Protein AF-A0A9C7Q9M3-F1 (afdb_monomer)

Solvent-accessible surface area (backbone atoms only — not comparable to full-atom values): 3500 Å² total; per-residue (Å²): 115,71,65,61,54,53,52,50,52,52,51,53,52,52,53,52,51,53,45,53,53,42,27,75,75,68,76,42,66,92,68,67,83,62,94,82,51,78,88,78,58,84,66,74,82,68,64,74,77,71,76,80,117

Mean predicted aligned error: 13.54 Å

Secondary structure (DSSP, 8-state):
-HHHHHHHHHHHHHHHHHHHHHHHHHSS-SSPPPTTSTTT-SSTTSSSSSS--

Foldseek 3Di:
DVVVVVVVVVVVVVVVVVQVVCCVVPVDGPPPDDPPCVPPPPPPPPPPVPPPD

pLDDT: mean 73.42, std 18.47, range [41.62, 96.19]

Structure (mmCIF, N/CA/C/O backbone):
data_AF-A0A9C7Q9M3-F1
#
_entry.id   AF-A0A9C7Q9M3-F1
#
loop_
_atom_site.group_PDB
_atom_site.id
_atom_site.type_symbol
_atom_site.label_atom_id
_atom_site.label_alt_id
_atom_site.label_comp_id
_atom_site.label_asym_id
_atom_site.label_entity_id
_atom_site.label_seq_id
_atom_site.pdbx_PDB_ins_code
_atom_site.Cartn_x
_atom_site.Cartn_y
_atom_site.Cartn_z
_atom_site.occupancy
_atom_site.B_iso_or_equiv
_atom_site.auth_seq_id
_atom_site.auth_comp_id
_atom_site.auth_asym_id
_atom_site.auth_atom_id
_atom_site.pdbx_PDB_model_num
ATOM 1 N N . MET A 1 1 ? -18.625 3.800 17.828 1.00 55.34 1 MET A N 1
ATOM 2 C CA . MET A 1 1 ? -17.257 3.283 17.559 1.00 55.34 1 MET A CA 1
ATOM 3 C C . MET A 1 1 ? -17.160 2.309 16.380 1.00 55.34 1 MET A C 1
ATOM 5 O O . MET A 1 1 ? -16.129 2.318 15.721 1.00 55.34 1 MET A O 1
ATOM 9 N N . ALA A 1 2 ? -18.174 1.483 16.082 1.00 61.88 2 ALA A N 1
ATOM 10 C CA . ALA A 1 2 ? -18.098 0.508 14.981 1.00 61.88 2 ALA A CA 1
ATOM 11 C C . ALA A 1 2 ? -17.950 1.139 13.577 1.00 61.88 2 ALA A C 1
ATOM 13 O O . ALA A 1 2 ? -17.263 0.577 12.730 1.00 61.88 2 ALA A O 1
ATOM 14 N N . SER A 1 3 ? -18.535 2.321 13.342 1.00 66.94 3 SER A N 1
ATOM 15 C CA . SER A 1 3 ? -18.441 3.040 12.061 1.00 66.94 3 SER A CA 1
ATOM 16 C C . SER A 1 3 ? -17.020 3.511 11.751 1.00 66.94 3 SER A C 1
ATOM 18 O O . SER A 1 3 ? -16.527 3.260 10.662 1.00 66.94 3 SER A O 1
ATOM 20 N N . VAL A 1 4 ? -16.328 4.105 12.729 1.00 81.19 4 VAL A N 1
ATOM 21 C CA . VAL A 1 4 ? -14.954 4.611 12.566 1.00 81.19 4 VAL A CA 1
ATOM 22 C C . VAL A 1 4 ? -13.989 3.485 12.204 1.00 81.19 4 VAL A C 1
ATOM 24 O O . VAL A 1 4 ? -13.194 3.635 11.282 1.00 81.19 4 VAL A O 1
ATOM 27 N N . LYS A 1 5 ? -14.098 2.329 12.875 1.00 82.12 5 LYS A N 1
ATOM 28 C CA . LYS A 1 5 ? -13.275 1.153 12.558 1.00 82.12 5 LYS A CA 1
ATOM 29 C C . LYS A 1 5 ? -13.513 0.683 11.125 1.00 82.12 5 LYS A C 1
ATOM 31 O O . LYS A 1 5 ? -12.556 0.444 10.405 1.00 82.12 5 LYS A O 1
ATOM 36 N N . ARG A 1 6 ? -14.777 0.617 10.696 1.00 88.19 6 ARG A N 1
ATOM 37 C CA . ARG A 1 6 ? -15.151 0.164 9.351 1.00 88.19 6 ARG A CA 1
ATOM 38 C C . ARG A 1 6 ? -14.658 1.122 8.264 1.00 88.19 6 ARG A C 1
ATOM 40 O O . ARG A 1 6 ? -14.125 0.664 7.260 1.00 88.19 6 ARG A O 1
ATOM 47 N N . THR A 1 7 ? -14.773 2.430 8.492 1.00 91.50 7 THR A N 1
ATOM 48 C CA . THR A 1 7 ? -14.234 3.458 7.591 1.00 91.50 7 THR A CA 1
ATOM 49 C C . THR A 1 7 ? -12.712 3.386 7.508 1.00 91.50 7 THR A C 1
ATOM 51 O O . THR A 1 7 ? -12.163 3.447 6.412 1.00 91.50 7 THR A O 1
ATOM 54 N N . LEU A 1 8 ? -12.027 3.194 8.639 1.00 92.69 8 LEU A N 1
ATOM 55 C CA . LEU A 1 8 ? -10.571 3.063 8.667 1.00 92.69 8 LEU A CA 1
ATOM 56 C C . LEU A 1 8 ? -10.102 1.811 7.915 1.00 92.69 8 LEU A C 1
ATOM 58 O O . LEU A 1 8 ? -9.172 1.892 7.120 1.00 92.69 8 LEU A O 1
ATOM 62 N N . THR A 1 9 ? -10.774 0.671 8.101 1.00 93.56 9 THR A N 1
ATOM 63 C CA . THR A 1 9 ? -10.469 -0.557 7.351 1.00 93.56 9 THR A CA 1
ATOM 64 C C . THR A 1 9 ? -10.635 -0.355 5.846 1.00 93.56 9 THR A C 1
ATOM 66 O O . THR A 1 9 ? -9.802 -0.822 5.075 1.00 93.56 9 THR A O 1
ATOM 69 N N . LEU A 1 10 ? -11.675 0.368 5.423 1.00 94.88 10 LEU A N 1
ATOM 70 C CA . LEU A 1 10 ? -11.920 0.660 4.009 1.00 94.88 10 LEU A CA 1
ATOM 71 C C . LEU A 1 10 ? -10.819 1.561 3.429 1.00 94.88 10 LEU A C 1
ATOM 73 O O . LEU A 1 10 ? -10.306 1.281 2.350 1.00 94.88 10 LEU A O 1
ATOM 77 N N . LEU A 1 11 ? -10.397 2.587 4.175 1.00 95.00 11 LEU A N 1
ATOM 78 C CA . LEU A 1 11 ? -9.281 3.450 3.780 1.00 95.00 11 LEU A CA 1
ATOM 79 C C . LEU A 1 11 ? -7.973 2.666 3.631 1.00 95.00 11 LEU A C 1
ATOM 81 O O . LEU A 1 11 ? -7.295 2.809 2.618 1.00 95.00 11 LEU A O 1
ATOM 85 N N . VAL A 1 12 ? -7.643 1.802 4.592 1.00 95.56 12 VAL A N 1
ATOM 86 C CA . VAL A 1 12 ? -6.432 0.967 4.524 1.00 95.56 12 VAL A CA 1
ATOM 87 C C . VAL A 1 12 ? -6.482 0.018 3.325 1.00 95.56 12 VAL A C 1
ATOM 89 O O . VAL A 1 12 ? -5.493 -0.107 2.605 1.00 95.56 12 VAL A O 1
ATOM 92 N N . ALA A 1 13 ? -7.633 -0.607 3.065 1.00 95.44 13 ALA A N 1
ATOM 93 C CA . ALA A 1 13 ? -7.805 -1.474 1.902 1.00 95.44 13 ALA A CA 1
ATOM 94 C C . ALA A 1 13 ? -7.608 -0.707 0.584 1.00 95.44 13 ALA A C 1
ATOM 96 O O . ALA A 1 13 ? -6.916 -1.191 -0.310 1.00 95.44 13 ALA A O 1
ATOM 97 N N . LEU A 1 14 ? -8.160 0.506 0.479 1.00 96.19 14 LEU A N 1
ATOM 98 C CA . LEU A 1 14 ? -8.005 1.355 -0.703 1.00 96.19 14 LEU A CA 1
ATOM 99 C C . LEU A 1 14 ? -6.535 1.730 -0.946 1.00 96.19 14 LEU A C 1
ATOM 101 O O . LEU A 1 14 ? -6.059 1.644 -2.077 1.00 96.19 14 LEU A O 1
ATOM 105 N N . VAL A 1 15 ? -5.808 2.095 0.114 1.00 94.19 15 VAL A N 1
ATOM 106 C CA . VAL A 1 15 ? -4.370 2.395 0.039 1.00 94.19 15 VAL A CA 1
ATOM 107 C C . VAL A 1 15 ? -3.584 1.168 -0.426 1.00 94.19 15 VAL A C 1
ATOM 109 O O . VAL A 1 15 ? -2.769 1.279 -1.338 1.00 94.19 15 VAL A O 1
ATOM 112 N N . GLY A 1 16 ? -3.867 -0.011 0.133 1.00 94.50 16 GLY A N 1
ATOM 113 C CA . GLY A 1 16 ? -3.211 -1.254 -0.276 1.00 94.50 16 GLY A CA 1
ATOM 114 C C . GLY A 1 16 ? -3.419 -1.580 -1.759 1.00 94.50 16 GLY A C 1
ATOM 115 O O . GLY A 1 16 ? -2.463 -1.921 -2.454 1.00 94.50 16 GLY A O 1
ATOM 116 N N . VAL A 1 17 ? -4.641 -1.408 -2.274 1.00 95.81 17 VAL A N 1
ATOM 117 C CA . VAL A 1 17 ? -4.938 -1.612 -3.704 1.00 95.81 17 VAL A CA 1
ATOM 118 C C . VAL A 1 17 ? -4.174 -0.617 -4.577 1.00 95.81 17 VAL A C 1
ATOM 120 O O . VAL A 1 17 ? -3.597 -1.015 -5.586 1.00 95.81 17 VAL A O 1
ATOM 123 N N . ALA A 1 18 ? -4.117 0.657 -4.186 1.00 93.62 18 ALA A N 1
ATOM 124 C CA . ALA A 1 18 ? -3.363 1.666 -4.927 1.00 93.62 18 ALA A CA 1
ATOM 125 C C . ALA A 1 18 ? -1.867 1.317 -5.015 1.00 93.62 18 ALA A C 1
ATOM 127 O O . ALA A 1 18 ? -1.265 1.440 -6.080 1.00 93.62 18 ALA A O 1
ATOM 128 N N . PHE A 1 19 ? -1.287 0.822 -3.920 1.00 92.62 19 PHE A N 1
ATOM 129 C CA . PHE A 1 19 ? 0.105 0.374 -3.879 1.00 92.62 19 PHE A CA 1
ATOM 130 C C . PHE A 1 19 ? 0.343 -0.840 -4.778 1.00 92.62 19 PHE A C 1
ATOM 132 O O . PHE A 1 19 ? 1.314 -0.851 -5.530 1.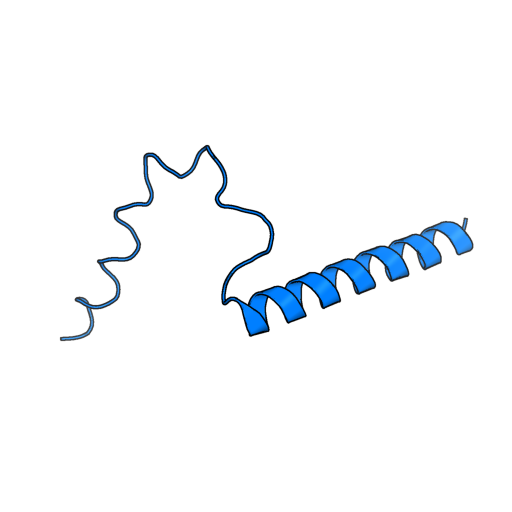00 92.62 19 PHE A O 1
ATOM 139 N N . ALA A 1 20 ? -0.554 -1.829 -4.749 1.00 90.69 20 AL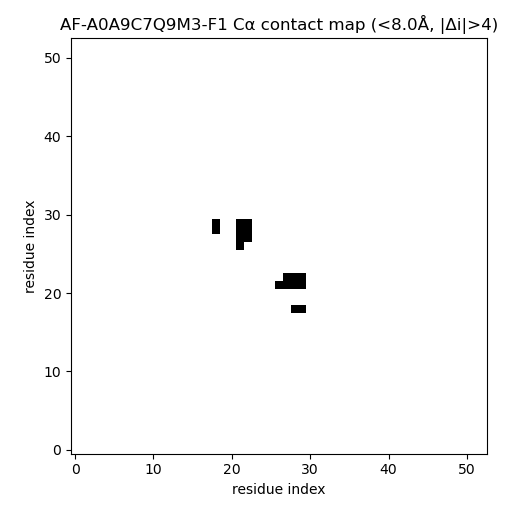A A N 1
ATOM 140 C CA . ALA A 1 20 ? -0.452 -3.010 -5.602 1.00 90.69 20 ALA A CA 1
ATOM 141 C C . ALA A 1 20 ? -0.519 -2.650 -7.096 1.00 90.69 20 ALA A C 1
ATOM 143 O O . ALA A 1 20 ? 0.286 -3.142 -7.883 1.00 90.69 20 ALA A O 1
ATOM 144 N N . VAL A 1 21 ? -1.440 -1.759 -7.483 1.00 94.62 21 VAL A N 1
ATOM 145 C CA . VAL A 1 21 ? -1.552 -1.274 -8.869 1.00 94.62 21 VAL A CA 1
ATOM 146 C C . VAL A 1 21 ? -0.302 -0.502 -9.280 1.00 94.62 21 VAL A C 1
ATOM 148 O O . VAL A 1 21 ? 0.223 -0.731 -10.366 1.00 94.62 21 VAL A O 1
ATOM 151 N N . HIS A 1 22 ? 0.204 0.387 -8.424 1.00 91.69 22 HIS A N 1
ATOM 152 C CA . HIS A 1 22 ? 1.420 1.139 -8.720 1.00 91.69 22 HIS A CA 1
ATOM 153 C C . HIS A 1 22 ? 2.628 0.210 -8.895 1.00 91.69 22 HIS A C 1
ATOM 155 O O . HIS A 1 22 ? 3.335 0.313 -9.892 1.00 91.69 22 HIS A O 1
ATOM 161 N N . TYR A 1 23 ? 2.805 -0.755 -7.993 1.00 86.88 23 TYR A N 1
ATOM 162 C CA . TYR A 1 23 ? 3.871 -1.746 -8.100 1.00 86.88 23 TYR A CA 1
ATOM 163 C C . TYR A 1 23 ? 3.759 -2.581 -9.381 1.00 86.88 23 TYR A C 1
ATOM 165 O O . TYR A 1 23 ? 4.752 -2.778 -10.072 1.00 86.88 23 TYR A O 1
ATOM 173 N N . ALA A 1 24 ? 2.551 -3.009 -9.757 1.00 91.19 24 ALA A N 1
ATOM 174 C CA . ALA A 1 24 ? 2.340 -3.765 -10.990 1.00 91.19 24 ALA A CA 1
ATOM 175 C C . ALA A 1 24 ? 2.663 -2.958 -12.263 1.00 91.19 24 ALA A C 1
ATOM 177 O O . ALA A 1 24 ? 3.086 -3.539 -13.258 1.00 91.19 24 ALA A O 1
ATOM 178 N N . LEU A 1 25 ? 2.457 -1.636 -12.245 1.00 91.75 25 LEU A N 1
ATOM 179 C CA . LEU A 1 25 ? 2.713 -0.761 -13.394 1.00 91.75 25 LEU A CA 1
ATOM 180 C C . LEU A 1 25 ? 4.162 -0.262 -13.470 1.00 91.75 25 LEU A C 1
ATOM 182 O O . LEU A 1 25 ? 4.691 -0.117 -14.569 1.00 91.75 25 LEU A O 1
ATOM 186 N N . PHE A 1 26 ? 4.786 0.029 -12.328 1.00 88.12 26 PHE A N 1
ATOM 187 C CA . PHE A 1 26 ? 6.076 0.726 -12.250 1.00 88.12 26 PHE A CA 1
ATOM 188 C C . PHE A 1 26 ? 7.200 -0.119 -11.638 1.00 88.12 26 PHE A C 1
ATOM 190 O O . PHE A 1 26 ? 8.334 0.348 -11.570 1.00 88.12 26 PHE A O 1
ATOM 197 N N . GLY A 1 27 ? 6.907 -1.327 -11.146 1.00 82.31 27 GLY A N 1
ATOM 198 C CA . GLY A 1 27 ? 7.885 -2.216 -10.506 1.00 82.31 27 GLY A CA 1
ATOM 199 C C . GLY A 1 27 ? 8.453 -1.699 -9.179 1.00 82.31 27 GLY A C 1
ATOM 200 O O . GLY A 1 27 ? 9.355 -2.311 -8.619 1.00 82.31 27 GLY A O 1
ATOM 201 N N . SER A 1 28 ? 7.949 -0.578 -8.660 1.00 81.12 28 SER A N 1
ATOM 202 C CA . SER A 1 28 ? 8.432 0.069 -7.438 1.00 81.12 28 SER A CA 1
ATOM 203 C C . SER A 1 28 ? 7.266 0.532 -6.569 1.00 81.12 28 SER A C 1
ATOM 205 O O . SER A 1 28 ? 6.118 0.575 -7.014 1.00 81.12 28 SER A O 1
ATOM 207 N N . LEU A 1 29 ? 7.532 0.807 -5.292 1.00 82.00 29 LEU A N 1
ATOM 208 C CA . LEU A 1 29 ? 6.533 1.379 -4.391 1.00 82.00 29 LEU A CA 1
ATOM 209 C C . LEU A 1 29 ? 6.433 2.897 -4.628 1.00 82.00 29 LEU A C 1
ATOM 211 O O . LEU A 1 29 ? 7.454 3.537 -4.865 1.00 82.00 29 LEU A O 1
ATOM 215 N N . PRO A 1 30 ? 5.241 3.509 -4.476 1.00 78.75 30 PRO A N 1
ATOM 216 C CA . PRO A 1 30 ? 5.053 4.956 -4.667 1.00 78.75 30 PRO A CA 1
ATOM 217 C C . PRO A 1 30 ? 5.703 5.803 -3.558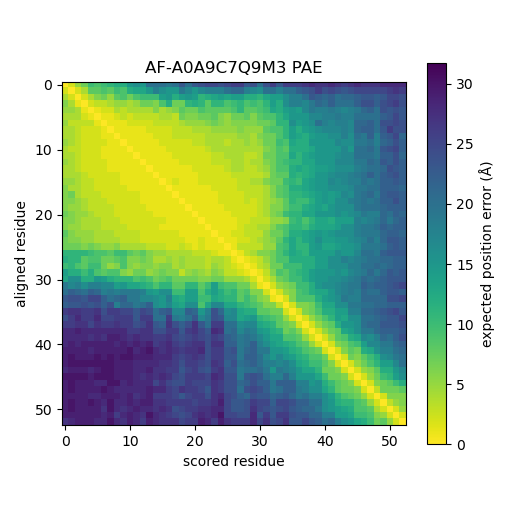 1.00 78.75 30 PRO A C 1
ATOM 219 O O . PRO A 1 30 ? 5.614 7.029 -3.553 1.00 78.75 30 PRO A O 1
ATOM 222 N N . LEU A 1 31 ? 6.322 5.140 -2.584 1.00 79.06 31 LEU A N 1
ATOM 223 C CA . LEU A 1 31 ? 7.137 5.736 -1.546 1.00 79.06 31 LEU A CA 1
ATOM 224 C C . LEU A 1 31 ? 8.546 5.824 -2.132 1.00 79.06 31 LEU A C 1
ATOM 226 O O . LEU A 1 31 ? 9.219 4.803 -2.237 1.00 79.06 31 LEU A O 1
ATOM 230 N N . GLY A 1 32 ? 8.946 7.012 -2.595 1.00 65.12 32 GLY A N 1
ATOM 231 C CA . GLY A 1 32 ? 10.277 7.236 -3.169 1.00 65.12 32 GLY A CA 1
ATOM 232 C C . GLY A 1 32 ? 11.405 6.707 -2.274 1.00 65.12 32 GLY A C 1
ATOM 233 O O . GLY A 1 32 ? 11.194 6.456 -1.085 1.00 65.12 32 GLY A O 1
ATOM 234 N N . LYS A 1 33 ? 12.602 6.527 -2.849 1.00 65.88 33 LYS A N 1
ATOM 235 C CA . LYS A 1 33 ? 13.758 5.976 -2.126 1.00 65.88 33 LYS A CA 1
ATOM 236 C C . LYS A 1 33 ? 13.940 6.697 -0.778 1.00 65.88 33 LYS A C 1
ATOM 238 O O . LYS A 1 33 ? 13.919 7.933 -0.755 1.00 65.88 33 LYS A O 1
AT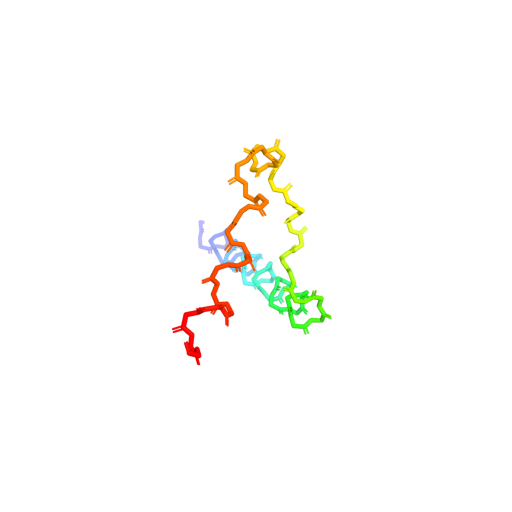OM 243 N N . PRO A 1 34 ? 14.055 5.965 0.346 1.0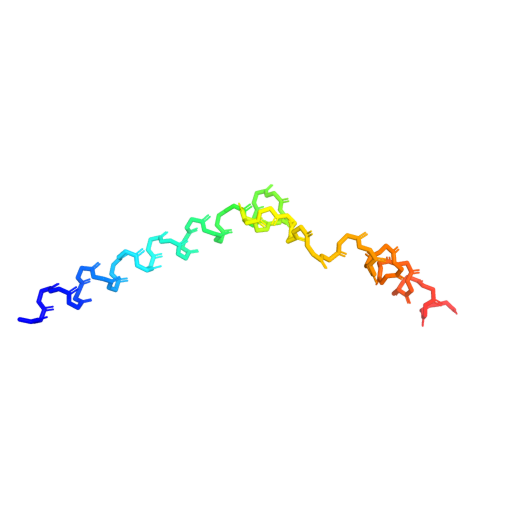0 70.62 34 PRO A N 1
ATOM 244 C CA . PRO A 1 34 ? 14.298 6.585 1.638 1.00 70.62 34 PRO A CA 1
ATOM 245 C C . PRO A 1 34 ? 15.608 7.368 1.568 1.00 70.62 34 PRO A C 1
ATOM 247 O O . PRO A 1 34 ? 16.650 6.774 1.319 1.00 70.62 34 PRO A O 1
ATOM 250 N N . GLN A 1 35 ? 15.565 8.675 1.841 1.00 63.88 35 GLN A N 1
ATOM 251 C CA . GLN A 1 35 ? 16.724 9.584 1.745 1.00 63.88 35 GLN A CA 1
ATOM 252 C C . GLN A 1 35 ? 17.847 9.308 2.769 1.00 63.88 35 GLN A C 1
ATOM 254 O O . GLN A 1 35 ? 18.688 10.161 3.018 1.00 63.88 35 GLN A O 1
ATOM 259 N N . MET A 1 36 ? 17.836 8.140 3.415 1.00 55.88 36 MET A N 1
ATOM 260 C CA . MET A 1 36 ? 18.868 7.671 4.345 1.00 55.88 36 MET A CA 1
ATOM 261 C C . MET A 1 36 ? 19.477 6.321 3.937 1.00 55.88 36 MET A C 1
ATOM 263 O O . MET A 1 36 ? 20.277 5.783 4.689 1.00 55.88 36 MET A O 1
ATOM 267 N N . LEU A 1 37 ? 19.097 5.760 2.783 1.00 55.47 37 LEU A N 1
ATOM 268 C CA . LEU A 1 37 ? 19.688 4.530 2.230 1.00 55.47 37 LEU A CA 1
ATOM 269 C C . LEU A 1 37 ? 20.623 4.799 1.037 1.00 55.47 37 LEU A C 1
ATOM 271 O O . LEU A 1 37 ? 21.168 3.853 0.481 1.00 55.47 37 LEU A O 1
ATOM 275 N N . ASP A 1 38 ? 20.816 6.066 0.656 1.00 55.19 38 ASP A N 1
ATOM 276 C CA . ASP A 1 38 ? 21.607 6.441 -0.523 1.00 55.19 38 ASP A CA 1
ATOM 277 C C . ASP A 1 38 ? 23.134 6.335 -0.309 1.00 55.19 38 ASP A C 1
ATOM 279 O O . ASP A 1 38 ? 23.860 6.335 -1.294 1.00 55.19 38 ASP A O 1
ATOM 283 N N . ASP A 1 39 ? 23.630 6.179 0.929 1.00 56.47 39 ASP A N 1
ATOM 284 C CA . ASP A 1 39 ? 25.080 6.063 1.188 1.00 56.47 39 ASP A CA 1
ATOM 285 C C . ASP A 1 39 ? 25.598 4.606 1.274 1.00 56.47 39 ASP A C 1
ATOM 287 O O . ASP A 1 39 ? 26.797 4.396 1.120 1.00 56.47 39 ASP A O 1
ATOM 291 N N . ASP A 1 40 ? 24.733 3.594 1.461 1.00 55.88 40 ASP A N 1
ATOM 292 C CA . ASP A 1 40 ? 25.166 2.202 1.740 1.00 55.88 40 ASP A CA 1
ATOM 293 C C . ASP A 1 40 ? 24.550 1.121 0.815 1.00 55.88 40 ASP A C 1
ATOM 295 O O . ASP A 1 40 ? 24.819 -0.068 0.994 1.00 55.88 40 ASP A O 1
ATOM 299 N N . VAL A 1 41 ? 23.701 1.469 -0.166 1.00 53.81 41 VAL A N 1
ATOM 300 C CA . VAL A 1 41 ? 22.983 0.473 -1.010 1.00 53.81 41 VAL A CA 1
AT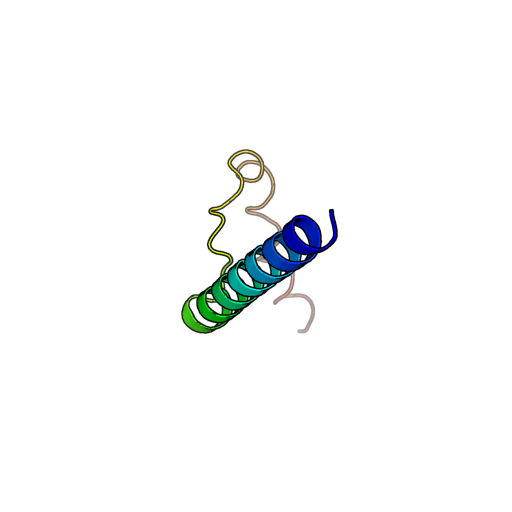OM 301 C C . VAL A 1 41 ? 23.176 0.699 -2.515 1.00 53.81 41 VAL A C 1
ATOM 303 O O . VAL A 1 41 ? 22.315 0.360 -3.320 1.00 53.81 41 VAL A O 1
ATOM 306 N N . GLU A 1 42 ? 24.323 1.233 -2.932 1.00 51.50 42 GLU A N 1
ATOM 307 C CA . GLU A 1 42 ? 24.782 1.066 -4.324 1.00 51.50 42 GLU A CA 1
ATOM 308 C C . GLU A 1 42 ? 25.491 -0.289 -4.547 1.00 51.50 42 GLU A C 1
ATOM 310 O O . GLU A 1 42 ? 25.713 -0.682 -5.688 1.00 51.50 42 GLU A O 1
ATOM 315 N N . GLU A 1 43 ? 25.790 -1.055 -3.487 1.00 49.66 43 GLU A N 1
ATOM 316 C 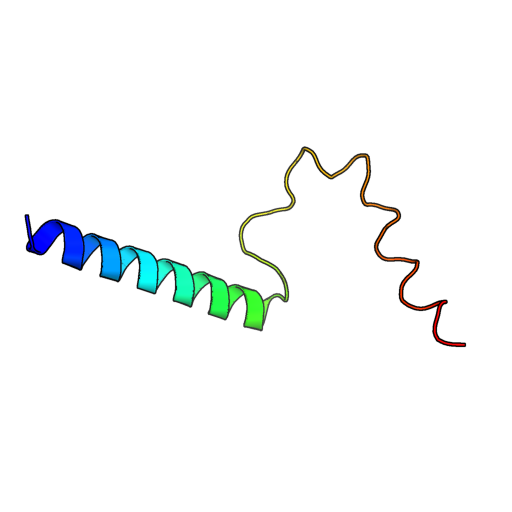CA . GLU A 1 43 ? 26.576 -2.300 -3.584 1.00 49.66 43 GLU A CA 1
ATOM 317 C C . GLU A 1 43 ? 25.725 -3.592 -3.592 1.00 49.66 43 GLU A C 1
ATOM 319 O O . GLU A 1 43 ? 26.191 -4.643 -4.021 1.00 49.66 43 GLU A O 1
ATOM 324 N N . ALA A 1 44 ? 24.450 -3.544 -3.182 1.00 50.91 44 ALA A N 1
ATOM 325 C CA . ALA A 1 44 ? 23.642 -4.757 -2.975 1.00 50.91 44 ALA A CA 1
ATOM 326 C C . ALA A 1 44 ? 22.850 -5.260 -4.204 1.00 50.91 44 ALA A C 1
ATOM 328 O O . ALA A 1 44 ? 22.263 -6.339 -4.134 1.00 50.91 44 ALA A O 1
ATOM 329 N N . GLU A 1 45 ? 22.824 -4.528 -5.325 1.00 49.50 45 GLU A N 1
ATOM 330 C CA . GLU A 1 45 ? 22.158 -4.978 -6.568 1.00 49.50 45 GLU A CA 1
ATOM 331 C C . GLU A 1 45 ? 23.115 -5.583 -7.616 1.00 49.50 45 GLU A C 1
ATOM 333 O O . GLU A 1 45 ? 22.655 -6.000 -8.675 1.00 49.50 45 GLU A O 1
ATOM 338 N N . LEU A 1 46 ? 24.420 -5.708 -7.335 1.00 49.06 46 LEU A N 1
ATOM 339 C CA . LEU A 1 46 ? 25.399 -6.264 -8.290 1.00 49.06 46 LEU A CA 1
ATOM 340 C C . LEU A 1 46 ? 25.920 -7.673 -7.954 1.00 49.06 46 LEU A C 1
ATOM 342 O O . LEU A 1 46 ? 26.629 -8.252 -8.771 1.00 49.06 46 LEU A O 1
ATOM 346 N N . ASP A 1 47 ? 25.547 -8.258 -6.809 1.00 47.41 47 ASP A N 1
ATOM 347 C CA . ASP A 1 47 ? 26.113 -9.545 -6.353 1.00 47.41 47 ASP A CA 1
ATOM 348 C C . ASP A 1 47 ? 25.141 -10.741 -6.435 1.00 47.41 47 ASP A C 1
ATOM 350 O O . ASP A 1 47 ? 25.474 -11.855 -6.036 1.00 47.41 47 ASP A O 1
ATOM 354 N N . PHE A 1 48 ? 23.932 -10.553 -6.986 1.00 49.88 48 PHE A N 1
ATOM 355 C CA . PHE A 1 48 ? 22.993 -11.666 -7.209 1.00 49.88 48 PHE A CA 1
ATOM 356 C C . PHE A 1 48 ? 23.134 -12.319 -8.597 1.00 49.88 48 PHE A C 1
ATOM 358 O O . PHE A 1 48 ? 22.744 -13.472 -8.763 1.00 49.88 48 PHE A O 1
ATOM 365 N N . GLU A 1 49 ? 23.717 -11.629 -9.585 1.00 49.38 49 GLU A N 1
ATOM 366 C CA . GLU A 1 49 ? 23.881 -12.164 -10.950 1.00 49.38 49 GLU A CA 1
ATOM 367 C C . GLU A 1 49 ? 25.187 -12.970 -11.129 1.00 49.38 49 GLU A C 1
ATOM 369 O O . GLU A 1 49 ? 25.267 -13.821 -12.009 1.00 49.38 49 GLU A O 1
ATOM 374 N N . THR A 1 50 ? 26.172 -12.810 -10.235 1.00 50.78 50 THR A N 1
ATOM 375 C CA . THR A 1 50 ? 27.498 -13.469 -10.319 1.00 50.78 50 THR A CA 1
ATOM 376 C C . THR A 1 50 ? 27.658 -14.706 -9.422 1.00 50.78 50 THR A C 1
ATOM 378 O O . THR A 1 50 ? 28.761 -15.226 -9.280 1.00 50.78 50 THR A O 1
ATOM 381 N N . ALA A 1 51 ? 26.582 -15.186 -8.786 1.00 52.62 51 ALA A N 1
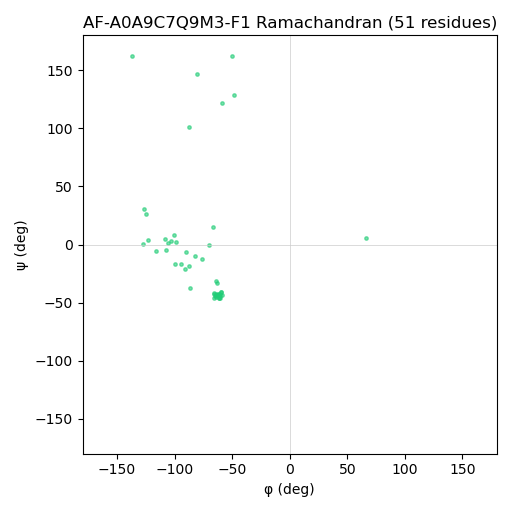ATOM 382 C CA . ALA A 1 51 ? 26.605 -16.376 -7.921 1.00 52.62 51 ALA A CA 1
ATOM 383 C C . ALA A 1 51 ? 26.014 -17.641 -8.582 1.00 52.62 51 ALA A C 1
ATOM 385 O O . ALA A 1 51 ? 25.924 -18.689 -7.936 1.00 52.62 51 ALA A O 1
ATOM 386 N N . THR A 1 52 ? 25.600 -17.560 -9.853 1.00 51.28 52 THR A N 1
ATOM 387 C CA . THR A 1 52 ? 25.023 -18.683 -10.620 1.00 51.28 52 THR A CA 1
ATOM 388 C C . THR A 1 52 ? 25.738 -18.979 -11.945 1.00 51.28 52 THR A C 1
ATOM 390 O O . THR A 1 52 ? 25.117 -19.549 -12.843 1.00 51.28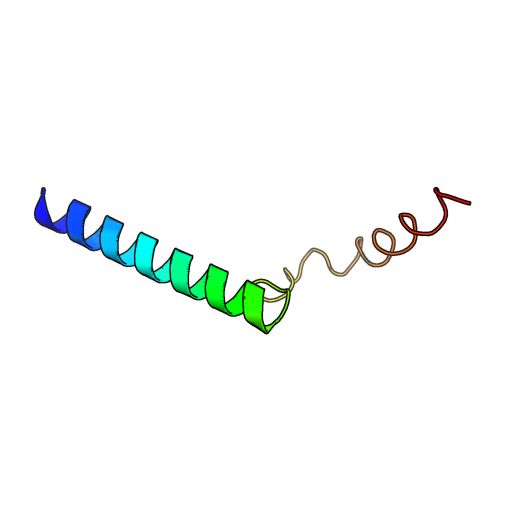 52 THR A O 1
ATOM 393 N N . GLU A 1 53 ? 27.028 -18.649 -12.064 1.00 41.62 53 GLU A N 1
ATOM 394 C CA . GLU A 1 53 ? 27.930 -19.205 -13.094 1.00 41.62 53 GLU A CA 1
ATOM 395 C C . GLU A 1 53 ? 29.147 -19.898 -12.471 1.00 41.62 53 GLU A C 1
ATOM 397 O O . GLU A 1 53 ? 29.722 -19.351 -11.502 1.00 41.62 53 GLU A O 1
#

Sequence (53 aa):
MASVKRTLTLLVALVGVAFAVHYALFGSLPLGKPQMLDDDVEEAELDFETATE

Radius of gyration: 18.0 Å; Cα contacts (8 Å, |Δi|>4): 9; chains: 1; bounding box: 46×29×31 Å